Protein AF-A0A1A7WYQ1-F1 (afdb_monomer_lite)

Radius of gyration: 40.71 Å; chains: 1; bounding box: 118×55×84 Å

InterPro domains:
  IPR005542 PBX, PBC domain [PF03792] (41-161)
  IPR005542 PBX, PBC domain [PS51978] (37-162)
  IPR039040 NAB family [PTHR12623] (6-78)

Foldseek 3Di:
DDDDDDDDDDDDDDDDDDDDDDDDDDDDDDDPPVVPVVVVVVVVLVVLVVCLVVDDPVVSVVNVVVLVPDPCNVVCVVVVVVCVVVVVVVVVVVPPPVPPPVVVVVVVVVCVVVVNDDPDPDDPDDPVPPPPPDDDDDDPVVPVVVVVVVVVVVVVVVVVVD

Structure (mmCIF, N/CA/C/O backbone):
data_AF-A0A1A7WYQ1-F1
#
_entry.id   AF-A0A1A7WYQ1-F1
#
loop_
_atom_site.group_PDB
_atom_site.id
_atom_site.type_symbol
_atom_site.label_atom_id
_atom_site.label_alt_id
_atom_site.label_comp_id
_atom_site.label_asym_id
_atom_site.label_entity_id
_atom_site.label_seq_id
_atom_site.pdbx_PDB_ins_code
_atom_site.Cartn_x
_atom_site.Cartn_y
_atom_site.Cartn_z
_atom_site.occupancy
_atom_site.B_iso_or_equiv
_atom_site.auth_seq_id
_atom_site.auth_comp_id
_atom_site.auth_asym_id
_atom_site.auth_atom_id
_atom_site.pdbx_PDB_model_num
ATOM 1 N N . MET A 1 1 ? 65.133 5.774 7.375 1.00 39.50 1 MET A N 1
ATOM 2 C CA . MET A 1 1 ? 64.478 4.544 6.902 1.00 39.50 1 MET A CA 1
ATOM 3 C C . MET A 1 1 ? 63.035 4.815 6.515 1.00 39.50 1 MET A C 1
ATOM 5 O O . MET A 1 1 ? 62.142 4.423 7.246 1.00 39.50 1 MET A O 1
ATOM 9 N N . ASP A 1 2 ? 62.663 5.427 5.399 1.00 42.56 2 ASP A N 1
ATOM 10 C CA . ASP A 1 2 ? 63.254 6.291 4.364 1.00 42.56 2 ASP A CA 1
ATOM 11 C C . ASP A 1 2 ? 62.049 6.555 3.421 1.00 42.56 2 ASP A C 1
ATOM 13 O O . ASP A 1 2 ? 61.285 5.641 3.127 1.00 42.56 2 ASP A O 1
ATOM 17 N N . GLU A 1 3 ? 61.677 7.821 3.209 1.00 45.41 3 GLU A N 1
ATOM 18 C CA . GLU A 1 3 ? 61.712 8.494 1.895 1.00 45.41 3 GLU A CA 1
ATOM 19 C C . GLU A 1 3 ? 60.435 8.399 1.025 1.00 45.41 3 GLU A C 1
ATOM 21 O O . GLU A 1 3 ? 60.161 7.423 0.333 1.00 45.41 3 GLU A O 1
ATOM 26 N N . GLN A 1 4 ? 59.684 9.512 0.987 1.00 53.78 4 GLN A N 1
ATOM 27 C CA . GLN A 1 4 ? 58.938 9.932 -0.210 1.00 53.78 4 GLN A CA 1
ATOM 28 C C . GLN A 1 4 ? 59.916 10.166 -1.371 1.00 53.78 4 GLN A C 1
ATOM 30 O O . GLN A 1 4 ? 61.011 10.684 -1.146 1.00 53.78 4 GLN A O 1
ATOM 35 N N . PRO A 1 5 ? 59.450 10.014 -2.623 1.00 55.78 5 PRO A N 1
ATOM 36 C CA . PRO A 1 5 ? 59.623 11.151 -3.520 1.00 55.78 5 PRO A CA 1
ATOM 37 C C . PRO A 1 5 ? 58.401 11.477 -4.388 1.00 55.78 5 PRO A C 1
ATOM 39 O O . PRO A 1 5 ? 57.683 10.626 -4.907 1.00 55.78 5 PRO A O 1
ATOM 42 N N . ARG A 1 6 ? 58.228 12.791 -4.546 1.00 58.50 6 ARG A N 1
ATOM 43 C CA . ARG A 1 6 ? 57.368 13.505 -5.492 1.00 58.50 6 ARG A CA 1
ATOM 44 C C . ARG A 1 6 ? 57.617 13.083 -6.936 1.00 58.50 6 ARG A C 1
ATOM 46 O O . ARG A 1 6 ? 58.777 12.998 -7.315 1.00 58.50 6 ARG A O 1
ATOM 53 N N . LEU A 1 7 ? 56.580 13.137 -7.775 1.00 61.22 7 LEU A N 1
ATOM 54 C CA . LEU A 1 7 ? 56.724 13.593 -9.163 1.00 61.22 7 LEU A CA 1
ATOM 55 C C . LEU A 1 7 ? 55.520 14.456 -9.571 1.00 61.22 7 LEU A C 1
ATOM 57 O O . LEU A 1 7 ? 54.438 13.966 -9.880 1.00 61.22 7 LEU A O 1
ATOM 61 N N . MET A 1 8 ? 55.749 15.769 -9.558 1.00 55.47 8 MET A N 1
ATOM 62 C CA . MET A 1 8 ? 54.977 16.767 -10.296 1.00 55.47 8 MET A CA 1
ATOM 63 C C . MET A 1 8 ? 55.074 16.446 -11.795 1.00 55.47 8 MET A C 1
ATOM 65 O O . MET A 1 8 ? 56.180 16.245 -12.288 1.00 55.47 8 MET A O 1
ATOM 69 N N . HIS A 1 9 ? 53.955 16.454 -12.522 1.00 48.19 9 HIS A N 1
ATOM 70 C CA . HIS A 1 9 ? 53.950 16.533 -13.987 1.00 48.19 9 HIS A CA 1
ATOM 71 C C . HIS A 1 9 ? 53.086 17.716 -14.440 1.00 48.19 9 HIS A C 1
ATOM 73 O O . HIS A 1 9 ? 51.869 17.642 -14.558 1.00 48.19 9 HIS A O 1
ATOM 79 N N . SER A 1 10 ? 53.786 18.841 -14.564 1.00 37.69 10 SER A N 1
ATOM 80 C CA . SER A 1 10 ? 53.767 19.844 -15.630 1.00 37.69 10 SER A CA 1
ATOM 81 C C . SER A 1 10 ? 52.602 19.887 -16.635 1.00 37.69 10 SER A C 1
ATOM 83 O O . SER A 1 10 ? 52.427 18.989 -17.444 1.00 37.69 10 SER A O 1
ATOM 85 N N . HIS A 1 11 ? 51.952 21.057 -16.641 1.00 45.81 11 HIS A N 1
ATOM 86 C CA . HIS A 1 11 ? 51.799 22.002 -17.760 1.00 45.81 11 HIS A CA 1
ATOM 87 C C . HIS A 1 11 ? 51.214 21.588 -19.132 1.00 45.81 11 HIS A C 1
ATOM 89 O O . HIS A 1 11 ? 51.636 20.650 -19.796 1.00 45.81 11 HIS A O 1
ATOM 95 N N . THR A 1 12 ? 50.424 22.557 -19.624 1.00 39.91 12 THR A N 1
ATOM 96 C CA . THR A 1 12 ? 50.202 23.009 -21.017 1.00 39.91 12 THR A CA 1
ATOM 97 C C . THR A 1 12 ? 49.189 22.284 -21.905 1.00 39.91 12 THR A C 1
ATOM 99 O O . THR A 1 12 ? 49.391 21.160 -22.338 1.00 39.91 12 THR A O 1
ATOM 102 N N . GLY A 1 13 ? 48.144 23.032 -22.286 1.00 41.97 13 GLY A N 1
ATOM 103 C CA . GLY A 1 13 ? 47.219 22.698 -23.368 1.00 41.97 13 GLY A CA 1
ATOM 104 C C . GLY A 1 13 ? 46.171 23.791 -23.585 1.00 41.97 13 GLY A C 1
ATOM 105 O O . GLY A 1 13 ? 45.033 23.662 -23.153 1.00 41.97 13 GLY A O 1
ATOM 106 N N . VAL A 1 14 ? 46.576 24.893 -24.220 1.00 48.56 14 VAL A N 1
ATOM 107 C CA . VAL A 1 14 ? 45.683 25.924 -24.772 1.00 48.56 14 VAL A CA 1
ATOM 108 C C . VAL A 1 14 ? 44.843 25.301 -25.892 1.00 48.56 14 VAL A C 1
ATOM 110 O O . VAL A 1 14 ? 45.398 24.669 -26.785 1.00 48.56 14 VAL A O 1
ATOM 113 N N . GLY A 1 15 ? 43.527 25.514 -25.869 1.00 42.19 15 GLY A N 1
ATOM 114 C CA . GLY A 1 15 ? 42.603 25.085 -26.921 1.00 42.19 15 GLY A CA 1
ATOM 115 C C . GLY A 1 15 ? 41.449 26.069 -27.072 1.00 42.19 15 GLY A C 1
ATOM 116 O O . GLY A 1 15 ? 40.375 25.870 -26.517 1.00 42.19 15 GLY A O 1
ATOM 117 N N . MET A 1 16 ? 41.705 27.154 -27.800 1.00 55.56 16 MET A N 1
ATOM 118 C CA . MET A 1 16 ? 40.696 28.079 -28.313 1.00 55.56 16 MET A CA 1
ATOM 119 C C . MET A 1 16 ? 39.802 27.361 -29.331 1.00 55.56 16 MET A C 1
ATOM 121 O O . MET A 1 16 ? 40.299 26.899 -30.354 1.00 55.56 16 MET A O 1
ATOM 125 N N . ALA A 1 17 ? 38.491 27.352 -29.113 1.00 44.19 17 ALA A N 1
ATOM 126 C CA . ALA A 1 17 ? 37.520 27.211 -30.194 1.00 44.19 17 ALA A CA 1
ATOM 127 C C . ALA A 1 17 ? 36.255 27.986 -29.819 1.00 44.19 17 ALA A C 1
ATOM 129 O O . ALA A 1 17 ? 35.321 27.466 -29.213 1.00 44.19 17 ALA A O 1
ATOM 130 N N . GLY A 1 18 ? 36.281 29.280 -30.142 1.00 40.81 18 GLY A N 1
ATOM 131 C CA . GLY A 1 18 ? 35.097 30.118 -30.165 1.00 40.81 18 GLY A CA 1
ATOM 132 C C . GLY A 1 18 ? 34.111 29.588 -31.201 1.00 40.81 18 GLY A C 1
ATOM 133 O O . GLY A 1 18 ? 34.461 29.343 -32.352 1.00 40.81 18 GLY A O 1
ATOM 134 N N . HIS A 1 19 ? 32.876 29.418 -30.758 1.00 49.81 19 HIS A N 1
ATOM 135 C CA . HIS A 1 19 ? 31.703 29.208 -31.591 1.00 49.81 19 HIS A CA 1
ATOM 136 C C . HIS A 1 19 ? 31.363 30.513 -32.343 1.00 49.81 19 HIS A C 1
ATOM 138 O O . HIS A 1 19 ? 31.247 31.559 -31.694 1.00 49.81 19 HIS A O 1
ATOM 144 N N . PRO A 1 20 ? 31.160 30.480 -33.674 1.00 47.09 20 PRO A N 1
ATOM 145 C CA . PRO A 1 20 ? 30.381 31.475 -34.390 1.00 47.09 20 PRO A CA 1
ATOM 146 C C . PRO A 1 20 ? 28.993 30.915 -34.730 1.00 47.09 20 PRO A C 1
ATOM 148 O O . PRO A 1 20 ? 28.824 29.735 -35.033 1.00 47.09 20 PRO A O 1
ATOM 151 N N . GLY A 1 21 ? 27.993 31.784 -34.621 1.00 44.97 21 GLY A N 1
ATOM 152 C CA . GLY A 1 21 ? 26.596 31.404 -34.495 1.00 44.97 21 GLY A CA 1
ATOM 153 C C . GLY A 1 21 ? 25.827 31.122 -35.780 1.00 44.97 21 GLY A C 1
ATOM 154 O O . GLY A 1 21 ? 26.259 31.412 -36.892 1.00 44.97 21 GLY A O 1
ATOM 155 N N . LEU A 1 22 ? 24.601 30.651 -35.556 1.00 50.34 22 LEU A N 1
ATOM 156 C CA . LEU A 1 22 ? 23.451 30.798 -36.441 1.00 50.34 22 LEU A CA 1
ATOM 157 C C . LEU A 1 22 ? 22.209 31.058 -35.570 1.00 50.34 22 LEU A C 1
ATOM 159 O O . LEU A 1 22 ? 21.911 30.239 -34.700 1.00 50.34 22 LEU A O 1
ATOM 163 N N . PRO A 1 23 ? 21.455 32.149 -35.787 1.00 52.12 23 PRO A N 1
ATOM 164 C CA . PRO A 1 23 ? 20.082 32.253 -35.332 1.00 52.12 23 PRO A CA 1
ATOM 165 C C . PRO A 1 23 ? 19.173 31.778 -36.472 1.00 52.12 23 PRO A C 1
ATOM 167 O O . PRO A 1 23 ? 19.018 32.467 -37.478 1.00 52.12 23 PRO A O 1
ATOM 170 N N . GLN A 1 24 ? 18.558 30.604 -36.327 1.00 43.84 24 GLN A N 1
ATOM 171 C CA . GLN A 1 24 ? 17.394 30.237 -37.132 1.00 43.84 24 GLN A CA 1
ATOM 172 C C . GLN A 1 24 ? 16.194 30.041 -36.218 1.00 43.84 24 GLN A C 1
ATOM 174 O O . GLN A 1 24 ? 15.978 29.005 -35.600 1.00 43.84 24 GLN A O 1
ATOM 179 N N . HIS A 1 25 ? 15.428 31.124 -36.146 1.00 54.94 25 HIS A N 1
ATOM 180 C CA . HIS A 1 25 ? 14.004 31.109 -35.893 1.00 54.94 25 HIS A CA 1
ATOM 181 C C . HIS A 1 25 ? 13.342 30.129 -36.872 1.00 54.94 25 HIS A C 1
ATOM 183 O O . HIS A 1 25 ? 13.322 30.384 -38.074 1.00 54.94 25 HIS A O 1
ATOM 189 N N . MET A 1 26 ? 12.756 29.054 -36.352 1.00 49.16 26 MET A N 1
ATOM 190 C CA . MET A 1 26 ? 11.589 28.429 -36.962 1.00 49.16 26 MET A CA 1
ATOM 191 C C . MET A 1 26 ? 10.660 27.991 -35.837 1.00 49.16 26 MET A C 1
ATOM 193 O O . MET A 1 26 ? 10.894 27.029 -35.112 1.00 49.16 26 MET A O 1
ATOM 197 N N . GLN A 1 27 ? 9.650 28.825 -35.644 1.00 59.47 27 GLN A N 1
ATOM 198 C CA . GLN A 1 27 ? 8.434 28.515 -34.933 1.00 59.47 27 GLN A CA 1
ATOM 199 C C . GLN A 1 27 ? 7.718 27.383 -35.677 1.00 59.47 27 GLN A C 1
ATOM 201 O O . GLN A 1 27 ? 7.340 27.569 -36.825 1.00 59.47 27 GLN A O 1
ATOM 206 N N . GLU A 1 28 ? 7.516 26.239 -35.027 1.00 38.19 28 GLU A N 1
ATOM 207 C CA . GLU A 1 28 ? 6.503 25.264 -35.434 1.00 38.19 28 GLU A CA 1
ATOM 208 C C . GLU A 1 28 ? 5.926 24.639 -34.160 1.00 38.19 28 GLU A C 1
ATOM 210 O O . GLU A 1 28 ? 6.605 23.944 -33.403 1.00 38.19 28 GLU A O 1
ATOM 215 N N . GLY A 1 29 ? 4.671 24.975 -33.877 1.00 50.47 29 GLY A N 1
ATOM 216 C CA . GLY A 1 29 ? 3.931 24.428 -32.756 1.00 50.47 29 GLY A CA 1
ATOM 217 C C . GLY A 1 29 ? 3.635 22.946 -32.964 1.00 50.47 29 GLY A C 1
ATOM 218 O O . GLY A 1 29 ? 2.966 22.555 -33.912 1.00 50.47 29 GLY A O 1
ATOM 219 N N . THR A 1 30 ? 4.066 22.132 -32.012 1.00 43.88 30 THR A N 1
ATOM 220 C CA . THR A 1 30 ? 3.470 20.832 -31.685 1.00 43.88 30 THR A CA 1
ATOM 221 C C . THR A 1 30 ? 3.254 20.896 -30.179 1.00 43.88 30 THR A C 1
ATOM 223 O O . THR A 1 30 ? 4.190 20.897 -29.396 1.00 43.88 30 THR A O 1
ATOM 226 N N . GLY A 1 31 ? 2.066 21.282 -29.733 1.00 40.56 31 GLY A N 1
ATOM 227 C CA . GLY A 1 31 ? 0.944 20.360 -29.656 1.00 40.56 31 GLY A CA 1
ATOM 228 C C . GLY A 1 31 ? 0.860 19.926 -28.198 1.00 40.56 31 GLY A C 1
ATOM 229 O O . GLY A 1 31 ? 1.668 19.133 -27.734 1.00 40.56 31 GLY A O 1
ATOM 230 N N . GLY A 1 32 ? -0.060 20.530 -27.447 1.00 49.12 32 GLY A N 1
ATOM 231 C CA . GLY A 1 32 ? -0.238 20.233 -26.033 1.00 49.12 32 GLY A CA 1
ATOM 232 C C . GLY A 1 32 ? -0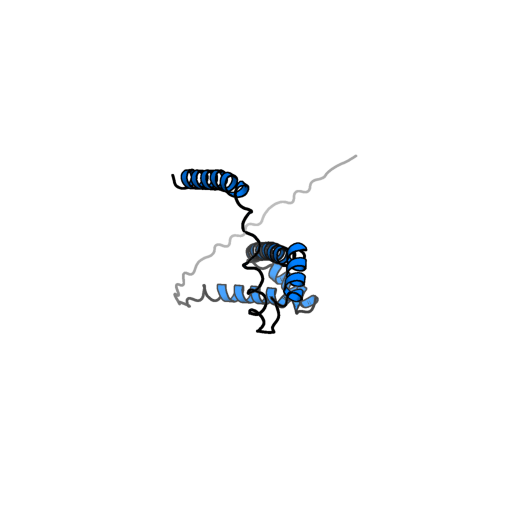.609 18.769 -25.811 1.00 49.12 32 GLY A C 1
ATOM 233 O O . GLY A 1 32 ? -1.743 18.381 -26.052 1.00 49.12 32 GLY A O 1
ATOM 234 N N . THR A 1 33 ? 0.336 17.977 -25.313 1.00 52.56 33 THR A N 1
ATOM 235 C CA . THR A 1 33 ? 0.097 16.651 -24.704 1.00 52.56 33 THR A CA 1
ATOM 236 C C . THR A 1 33 ? 0.965 16.426 -23.463 1.00 52.56 33 THR A C 1
ATOM 238 O O . THR A 1 33 ? 0.973 15.347 -22.875 1.00 52.56 33 THR A O 1
ATOM 241 N N . ASP A 1 34 ? 1.660 17.470 -23.008 1.00 55.16 34 ASP A N 1
ATOM 242 C CA . ASP A 1 34 ? 2.633 17.417 -21.918 1.00 55.16 34 ASP A CA 1
ATOM 243 C C . ASP A 1 34 ? 2.048 16.888 -20.598 1.00 55.16 34 ASP A C 1
ATOM 245 O O . ASP A 1 34 ? 2.752 16.285 -19.794 1.00 55.16 34 ASP A O 1
ATOM 249 N N . GLY A 1 35 ? 0.751 17.103 -20.366 1.00 57.84 35 GLY A N 1
ATOM 250 C CA . GLY A 1 35 ? 0.049 16.640 -19.170 1.00 57.84 35 GLY A CA 1
ATOM 251 C C . GLY A 1 35 ? -0.577 15.249 -19.282 1.00 57.84 35 GLY A C 1
ATOM 252 O O . GLY A 1 35 ? -0.931 14.694 -18.247 1.00 57.84 35 GLY A O 1
ATOM 253 N N . ASP A 1 36 ? -0.721 14.707 -20.493 1.00 59.09 36 ASP A N 1
ATOM 254 C CA . ASP A 1 36 ? -1.433 13.447 -20.753 1.00 59.09 36 ASP A CA 1
ATOM 255 C C . ASP A 1 36 ? -0.458 12.263 -20.790 1.00 59.09 36 ASP A C 1
ATOM 257 O O . ASP A 1 36 ? -0.627 11.282 -20.066 1.00 59.09 36 ASP A O 1
ATOM 261 N N . GLY A 1 37 ? 0.677 12.431 -21.481 1.00 65.69 37 GLY A N 1
ATOM 262 C CA . GLY A 1 37 ? 1.769 11.450 -21.461 1.00 65.69 37 GLY A CA 1
ATOM 263 C C . GLY A 1 37 ? 2.393 11.261 -20.073 1.00 65.69 37 GLY A C 1
ATOM 264 O O . GLY A 1 37 ? 2.858 10.170 -19.772 1.00 65.69 37 GLY A O 1
ATOM 265 N N . ARG A 1 38 ? 2.333 12.308 -19.230 1.00 72.44 38 ARG A N 1
ATOM 266 C CA . ARG A 1 38 ? 2.742 12.322 -17.809 1.00 72.44 38 ARG A CA 1
ATOM 267 C C . ARG A 1 38 ? 1.704 11.763 -16.827 1.00 72.44 38 ARG A C 1
ATOM 269 O O . ARG A 1 38 ? 1.936 11.775 -15.621 1.00 72.44 38 ARG A O 1
ATOM 276 N N . LYS A 1 39 ? 0.525 11.367 -17.299 1.00 73.06 39 LYS A N 1
ATOM 277 C CA . LYS A 1 39 ? -0.467 10.630 -16.500 1.00 73.06 39 LYS A CA 1
ATOM 278 C C . LYS A 1 39 ? -0.519 9.172 -16.938 1.00 73.06 39 LYS A C 1
ATOM 280 O O . LYS A 1 39 ? -0.691 8.299 -16.090 1.00 73.06 39 LYS A O 1
ATOM 285 N N . GLN A 1 40 ? -0.349 8.930 -18.236 1.00 79.62 40 GLN A N 1
ATOM 286 C CA . GLN A 1 40 ? -0.273 7.600 -18.828 1.00 79.62 40 GLN A CA 1
ATOM 287 C C . GLN A 1 40 ? 0.909 6.795 -18.266 1.00 79.62 40 GLN A C 1
ATOM 289 O O . GLN A 1 40 ? 0.703 5.695 -17.768 1.00 79.62 40 GLN A O 1
ATOM 294 N N . ASP A 1 41 ? 2.109 7.380 -18.227 1.00 86.44 41 ASP A N 1
ATOM 295 C CA . ASP A 1 41 ? 3.314 6.790 -17.622 1.00 86.44 41 ASP A CA 1
ATOM 296 C C . ASP A 1 41 ? 3.111 6.402 -16.145 1.00 86.44 41 ASP A C 1
ATOM 298 O O . ASP A 1 41 ? 3.528 5.325 -15.721 1.00 86.44 41 ASP A O 1
ATOM 302 N N . ILE A 1 42 ? 2.424 7.238 -15.360 1.00 90.50 42 ILE A N 1
ATOM 303 C CA . ILE A 1 42 ? 2.085 6.935 -13.960 1.00 90.50 42 ILE A CA 1
ATOM 304 C C . ILE A 1 42 ? 1.147 5.730 -13.888 1.00 90.50 42 ILE A C 1
ATOM 306 O O . ILE A 1 42 ? 1.366 4.828 -13.076 1.00 90.50 42 ILE A O 1
ATOM 310 N N . GLY A 1 43 ? 0.106 5.723 -14.724 1.00 93.44 43 GLY A N 1
ATOM 311 C CA . GLY A 1 43 ? -0.848 4.621 -14.822 1.00 93.44 43 GLY A CA 1
ATOM 312 C C . GLY A 1 43 ? -0.161 3.304 -15.174 1.00 93.44 43 GLY A C 1
ATOM 313 O O . GLY A 1 43 ? -0.383 2.297 -14.499 1.00 93.44 43 GLY A O 1
ATOM 314 N N . ASP A 1 44 ? 0.747 3.332 -16.147 1.00 94.06 44 ASP A N 1
ATOM 315 C CA . ASP A 1 44 ? 1.514 2.166 -16.582 1.00 94.06 44 ASP A CA 1
ATOM 316 C C . ASP A 1 44 ? 2.413 1.632 -15.456 1.00 94.06 44 ASP A C 1
ATOM 318 O O . ASP A 1 44 ? 2.469 0.424 -15.221 1.00 94.06 44 ASP A O 1
ATOM 322 N N . ILE A 1 45 ? 3.064 2.517 -14.692 1.00 93.88 45 ILE A N 1
ATOM 323 C CA . ILE A 1 45 ? 3.895 2.137 -13.537 1.00 93.88 45 ILE A CA 1
ATOM 324 C C . ILE A 1 45 ? 3.052 1.506 -12.425 1.00 93.88 45 ILE A C 1
ATOM 326 O O . ILE A 1 45 ? 3.457 0.504 -11.833 1.00 93.88 45 ILE A O 1
ATOM 330 N N . LEU A 1 46 ? 1.881 2.069 -12.127 1.00 94.06 46 LEU A N 1
ATOM 331 C CA . LEU A 1 46 ? 0.980 1.516 -11.114 1.00 94.06 46 LEU A CA 1
ATOM 332 C C . LEU A 1 46 ? 0.449 0.143 -11.536 1.00 94.06 46 LEU A C 1
ATOM 334 O O . LEU A 1 46 ? 0.465 -0.790 -10.733 1.00 94.06 46 LEU A O 1
ATOM 338 N N . GLN A 1 47 ? 0.068 -0.013 -12.803 1.00 95.12 47 GLN A N 1
ATOM 339 C CA . GLN A 1 47 ? -0.348 -1.298 -13.365 1.00 95.12 47 GLN A CA 1
ATOM 340 C C . GLN A 1 47 ? 0.794 -2.326 -13.323 1.00 95.12 47 GLN A C 1
ATOM 342 O O . GLN A 1 47 ? 0.583 -3.502 -13.004 1.00 95.12 47 GLN A O 1
ATOM 347 N N . GLN A 1 48 ? 2.022 -1.883 -13.598 1.00 94.88 48 GLN A N 1
ATOM 348 C CA . GLN A 1 48 ? 3.223 -2.707 -13.529 1.00 94.88 48 GLN A CA 1
ATOM 349 C C . GLN A 1 48 ? 3.488 -3.224 -12.107 1.00 94.88 48 GLN A C 1
ATOM 351 O O . GLN A 1 48 ? 3.852 -4.390 -11.945 1.00 94.88 48 GLN A O 1
ATOM 356 N N . ILE A 1 49 ? 3.299 -2.371 -11.095 1.00 94.25 49 ILE A N 1
ATOM 357 C CA . ILE A 1 49 ? 3.416 -2.726 -9.674 1.00 94.25 49 ILE A CA 1
ATOM 358 C C . ILE A 1 49 ? 2.297 -3.686 -9.269 1.00 94.25 49 ILE A C 1
ATOM 360 O O . ILE A 1 49 ? 2.568 -4.680 -8.602 1.00 94.25 49 ILE A O 1
ATOM 364 N N . MET A 1 50 ? 1.058 -3.421 -9.689 1.00 95.19 50 MET A N 1
ATOM 365 C CA . MET A 1 50 ? -0.111 -4.219 -9.305 1.00 95.19 50 MET A CA 1
ATOM 366 C C . MET A 1 50 ? -0.047 -5.658 -9.835 1.00 95.19 50 MET A C 1
ATOM 368 O O . MET A 1 50 ? -0.513 -6.569 -9.166 1.00 95.19 50 MET A O 1
ATOM 372 N N . THR A 1 51 ? 0.572 -5.862 -11.001 1.00 95.94 51 THR A N 1
ATOM 373 C CA . THR A 1 51 ? 0.707 -7.177 -11.663 1.00 95.94 51 THR A CA 1
ATOM 374 C C . THR A 1 51 ? 2.030 -7.885 -11.361 1.00 95.94 51 THR A C 1
ATOM 376 O O . THR A 1 51 ? 2.319 -8.941 -11.921 1.00 95.94 51 THR A O 1
ATOM 379 N N . ILE A 1 52 ? 2.892 -7.315 -10.508 1.00 95.25 52 ILE A N 1
ATOM 380 C CA . ILE A 1 52 ? 4.240 -7.861 -10.286 1.00 95.25 52 ILE A CA 1
ATOM 381 C C . ILE A 1 52 ? 4.223 -9.238 -9.613 1.00 95.25 52 ILE A C 1
ATOM 383 O O . ILE A 1 52 ? 5.131 -10.032 -9.838 1.00 95.25 52 ILE A O 1
ATOM 387 N N . THR A 1 53 ? 3.194 -9.520 -8.813 1.00 94.00 53 THR A N 1
ATOM 388 C CA . THR A 1 53 ? 3.004 -10.800 -8.119 1.00 94.00 53 THR A CA 1
ATOM 389 C C . THR A 1 53 ? 2.632 -11.940 -9.058 1.00 94.00 53 THR A C 1
ATOM 391 O O . THR A 1 53 ? 2.826 -13.095 -8.694 1.00 94.00 53 THR A O 1
ATOM 394 N N . ASP A 1 54 ? 2.147 -11.623 -10.258 1.00 96.75 54 ASP A N 1
ATOM 395 C CA . ASP A 1 54 ? 1.685 -12.605 -11.244 1.00 96.75 54 ASP A CA 1
ATOM 396 C C . ASP A 1 54 ? 2.778 -12.988 -12.252 1.00 96.75 54 ASP A C 1
ATOM 398 O O . ASP A 1 54 ? 2.542 -13.761 -13.179 1.00 96.75 54 ASP A O 1
ATOM 402 N N . GLN A 1 55 ? 3.978 -12.428 -12.098 1.00 96.75 55 GLN A N 1
ATOM 403 C CA . GLN A 1 55 ? 5.092 -12.651 -13.008 1.00 96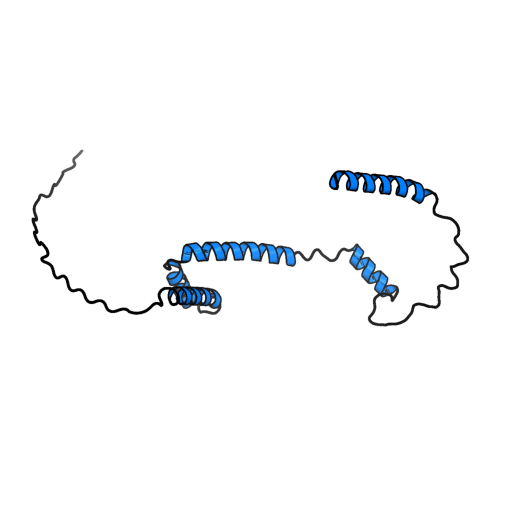.75 55 GLN A CA 1
ATOM 404 C C . GLN A 1 55 ? 6.093 -13.668 -12.483 1.00 96.75 55 GLN A C 1
ATOM 406 O O . GLN A 1 55 ? 6.177 -13.951 -11.285 1.00 96.75 55 GLN A O 1
ATOM 411 N N . SER A 1 56 ? 6.913 -14.180 -13.399 1.00 97.50 56 SER A N 1
ATOM 412 C CA . SER A 1 56 ? 8.078 -14.970 -13.019 1.00 97.50 56 SER A CA 1
ATOM 413 C C . SER A 1 56 ? 9.043 -14.148 -12.151 1.00 97.50 56 SER A C 1
ATOM 415 O O . SER A 1 56 ? 9.075 -12.916 -12.199 1.00 97.50 56 SER A O 1
ATOM 417 N N . LEU A 1 57 ? 9.863 -14.832 -11.347 1.00 97.31 57 LEU A N 1
ATOM 418 C CA . LEU A 1 57 ? 10.833 -14.183 -10.459 1.00 97.31 57 LEU A CA 1
ATOM 419 C C . LEU A 1 57 ? 11.790 -13.252 -11.221 1.00 97.31 57 LEU A C 1
ATOM 421 O O . LEU A 1 57 ? 12.081 -12.156 -10.746 1.00 97.31 57 LEU A O 1
ATOM 425 N N . ASP A 1 58 ? 12.265 -13.689 -12.388 1.00 96.06 58 ASP A N 1
ATOM 426 C CA . ASP A 1 58 ? 13.205 -12.941 -13.227 1.00 96.06 58 ASP A CA 1
ATOM 427 C C . ASP A 1 58 ? 12.568 -11.654 -13.775 1.00 96.06 58 ASP A C 1
ATOM 429 O O . ASP A 1 58 ? 13.100 -10.554 -13.602 1.00 96.06 58 ASP A O 1
ATOM 433 N N . GLU A 1 59 ? 11.349 -11.757 -14.309 1.00 96.56 59 GLU A N 1
ATOM 434 C CA . GLU A 1 59 ? 10.587 -10.597 -14.771 1.00 96.56 59 GLU A CA 1
ATOM 435 C C . GLU A 1 59 ? 10.284 -9.631 -13.621 1.00 96.56 59 GLU A C 1
ATOM 437 O O . GLU A 1 59 ? 10.497 -8.422 -13.747 1.00 96.56 59 GLU A O 1
ATOM 442 N N . ALA A 1 60 ? 9.844 -10.140 -12.468 1.00 96.88 60 ALA A N 1
ATOM 443 C CA . ALA A 1 60 ? 9.585 -9.323 -11.287 1.00 96.88 60 ALA A CA 1
ATOM 444 C C . ALA A 1 60 ? 10.848 -8.578 -10.820 1.00 96.88 60 ALA A C 1
ATOM 446 O O . ALA A 1 60 ? 10.772 -7.408 -10.429 1.00 96.88 60 ALA A O 1
ATOM 447 N N . GLN A 1 61 ? 12.025 -9.205 -10.902 1.00 96.31 61 GLN A N 1
ATOM 448 C CA . GLN A 1 61 ? 13.299 -8.557 -10.589 1.00 96.31 61 GLN A CA 1
ATOM 449 C C . GLN A 1 61 ? 13.649 -7.452 -11.587 1.00 96.31 61 GLN A C 1
ATOM 451 O O . GLN A 1 61 ? 14.013 -6.351 -11.157 1.00 96.31 61 GLN A O 1
ATOM 456 N N . ALA A 1 62 ? 13.483 -7.699 -12.888 1.00 95.50 62 ALA A N 1
ATOM 457 C CA . ALA A 1 62 ? 13.697 -6.690 -13.922 1.00 95.50 62 ALA A CA 1
ATOM 458 C C . ALA A 1 62 ? 12.768 -5.481 -13.722 1.00 95.50 62 ALA A C 1
ATOM 460 O O . ALA A 1 62 ? 13.223 -4.332 -13.702 1.00 95.50 62 ALA A O 1
ATOM 461 N N . ARG A 1 63 ? 11.477 -5.729 -13.464 1.00 93.75 63 ARG A N 1
ATOM 462 C CA . ARG A 1 63 ? 10.485 -4.676 -13.194 1.00 93.75 63 ARG A CA 1
ATOM 463 C C . ARG A 1 63 ? 10.781 -3.913 -11.904 1.00 93.75 63 ARG A C 1
ATOM 465 O O . ARG A 1 63 ? 10.728 -2.684 -11.888 1.00 93.75 63 ARG A O 1
ATOM 472 N N . LYS A 1 64 ? 11.178 -4.611 -10.834 1.00 93.94 64 LYS A N 1
ATOM 473 C CA . LYS A 1 64 ? 11.656 -3.982 -9.594 1.00 93.94 64 LYS A CA 1
ATOM 474 C C . LYS A 1 64 ? 12.856 -3.078 -9.874 1.00 93.94 64 LYS A C 1
ATOM 476 O O . LYS A 1 64 ? 12.897 -1.974 -9.334 1.00 93.94 64 LYS A O 1
ATOM 481 N N . HIS A 1 65 ? 13.841 -3.524 -10.654 1.00 96.12 65 HIS A N 1
ATOM 482 C CA . HIS A 1 65 ? 15.020 -2.715 -10.967 1.00 96.12 65 HIS A CA 1
ATOM 483 C C . HIS A 1 65 ? 14.642 -1.458 -11.760 1.00 96.12 65 HIS A C 1
ATOM 485 O O . HIS A 1 65 ? 15.007 -0.357 -11.349 1.00 96.12 65 HIS A O 1
ATOM 491 N N . ALA A 1 66 ? 13.816 -1.605 -12.801 1.00 94.25 66 ALA A N 1
ATOM 492 C CA . ALA A 1 66 ? 13.286 -0.483 -13.576 1.00 94.25 66 ALA A CA 1
ATOM 493 C C . ALA A 1 66 ? 12.563 0.542 -12.682 1.00 94.25 66 ALA A C 1
ATOM 495 O O . ALA A 1 66 ? 12.866 1.736 -12.729 1.00 94.25 66 ALA A O 1
ATOM 496 N N . LEU A 1 67 ? 11.694 0.077 -11.778 1.00 94.62 67 LEU A N 1
ATOM 497 C CA . LEU A 1 67 ? 11.016 0.934 -10.804 1.00 94.62 67 LEU A CA 1
ATOM 498 C C . LEU A 1 67 ? 11.995 1.590 -9.819 1.00 94.62 67 LEU A C 1
ATOM 500 O O . LEU A 1 67 ? 11.821 2.746 -9.438 1.00 94.62 67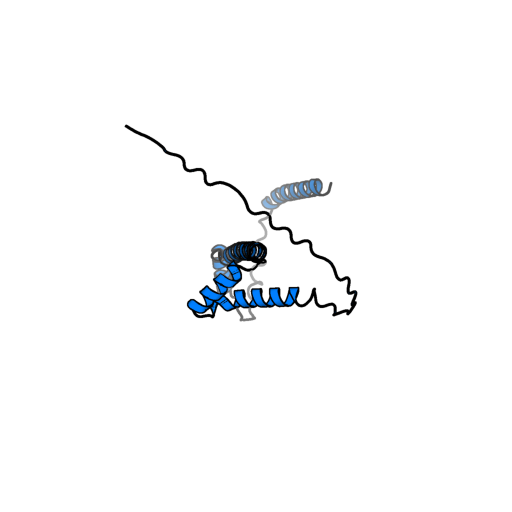 LEU A O 1
ATOM 504 N N . ASN A 1 68 ? 13.050 0.877 -9.410 1.00 95.31 68 ASN A N 1
ATOM 505 C CA . ASN A 1 68 ? 14.071 1.406 -8.504 1.00 95.31 68 ASN A CA 1
ATOM 506 C C . ASN A 1 68 ? 14.869 2.567 -9.112 1.00 95.31 68 ASN A C 1
ATOM 508 O O . ASN A 1 68 ? 15.398 3.374 -8.341 1.00 95.31 68 ASN A O 1
ATOM 512 N N . CYS A 1 69 ? 14.930 2.643 -10.441 1.00 95.81 69 CYS A N 1
ATOM 513 C CA . CYS A 1 69 ? 15.534 3.729 -11.206 1.00 95.81 69 CYS A CA 1
ATOM 514 C C . CYS A 1 69 ? 14.517 4.808 -11.626 1.00 95.81 69 CYS A C 1
ATOM 516 O O . CYS A 1 69 ? 14.914 5.841 -12.164 1.00 95.81 69 CYS A O 1
ATOM 518 N N . HIS A 1 70 ? 13.218 4.604 -11.383 1.00 94.25 70 HIS A N 1
ATOM 519 C CA . HIS A 1 70 ? 12.179 5.533 -11.812 1.00 94.25 70 HIS A CA 1
ATOM 520 C C . HIS A 1 70 ? 12.118 6.788 -10.930 1.00 94.25 70 HIS A C 1
ATOM 522 O O . HIS A 1 70 ? 12.198 6.719 -9.701 1.00 94.25 70 HIS A O 1
ATOM 528 N N . ARG A 1 71 ? 11.887 7.955 -11.545 1.00 94.25 71 ARG A N 1
ATOM 529 C CA . ARG A 1 71 ? 11.836 9.247 -10.833 1.00 94.25 71 ARG A CA 1
ATOM 530 C C . ARG A 1 71 ? 10.712 9.342 -9.801 1.00 94.25 71 ARG A C 1
ATOM 532 O O . ARG A 1 71 ? 10.851 10.052 -8.813 1.00 94.25 71 ARG A O 1
ATOM 539 N N . MET A 1 72 ? 9.625 8.600 -9.997 1.00 91.94 72 MET A N 1
ATOM 540 C CA . MET A 1 72 ? 8.485 8.582 -9.072 1.00 91.94 72 MET A CA 1
ATOM 541 C C . MET A 1 72 ? 8.657 7.674 -7.857 1.00 91.94 72 MET A C 1
ATOM 543 O O . MET A 1 72 ? 7.818 7.705 -6.958 1.00 91.94 72 MET A O 1
ATOM 547 N N . LYS A 1 73 ? 9.723 6.869 -7.805 1.00 94.25 73 LYS A N 1
ATOM 548 C CA . LYS A 1 73 ? 9.942 5.902 -6.728 1.00 94.25 73 LYS A CA 1
ATOM 549 C C . LYS A 1 73 ? 9.781 6.495 -5.321 1.00 94.25 73 LYS A C 1
ATOM 551 O O . LYS A 1 73 ? 9.094 5.850 -4.535 1.00 94.25 73 LYS A O 1
ATOM 556 N N . PRO A 1 74 ? 10.331 7.681 -4.973 1.00 96.38 74 PRO A N 1
ATOM 557 C CA . PRO A 1 74 ? 10.177 8.214 -3.618 1.00 96.38 74 PRO A CA 1
ATOM 558 C C . PRO A 1 74 ? 8.710 8.481 -3.249 1.00 96.38 74 PRO A C 1
ATOM 560 O O . PRO A 1 74 ? 8.281 8.145 -2.150 1.00 96.38 74 PRO A O 1
ATOM 563 N N . ALA A 1 75 ? 7.924 9.026 -4.182 1.00 95.00 75 ALA A N 1
ATOM 564 C CA . ALA A 1 75 ? 6.512 9.327 -3.956 1.00 95.00 75 ALA A CA 1
ATOM 565 C C . ALA A 1 75 ? 5.664 8.050 -3.866 1.00 95.00 75 ALA A C 1
ATOM 567 O O . ALA A 1 75 ? 4.889 7.886 -2.925 1.00 95.00 75 ALA A O 1
ATOM 568 N N . LEU A 1 76 ? 5.857 7.121 -4.808 1.00 93.81 76 LEU A N 1
ATOM 569 C CA . LEU A 1 76 ? 5.155 5.835 -4.819 1.00 93.81 76 LEU A CA 1
ATOM 570 C C . LEU A 1 76 ? 5.478 5.011 -3.572 1.00 93.81 76 LEU A C 1
ATOM 572 O O . LEU A 1 76 ? 4.578 4.428 -2.979 1.00 93.81 76 LEU A O 1
ATOM 576 N N . PHE A 1 77 ? 6.740 4.991 -3.138 1.00 96.06 77 PHE A N 1
ATOM 577 C CA . PHE A 1 77 ? 7.154 4.266 -1.940 1.00 96.06 77 PHE A CA 1
ATOM 578 C C . PHE A 1 77 ? 6.456 4.784 -0.681 1.00 96.06 77 PHE A C 1
ATOM 580 O O . PHE A 1 77 ? 5.957 3.976 0.098 1.00 96.06 77 PHE A O 1
ATOM 587 N N . ASN A 1 78 ? 6.382 6.106 -0.504 1.00 96.62 78 ASN A N 1
ATOM 588 C CA . ASN A 1 78 ? 5.715 6.708 0.651 1.00 96.62 78 ASN A CA 1
ATOM 589 C C . ASN A 1 78 ? 4.226 6.343 0.685 1.00 96.62 78 ASN A C 1
ATOM 591 O O . ASN A 1 78 ? 3.753 5.813 1.686 1.00 96.62 78 ASN A O 1
ATOM 595 N N . VAL A 1 79 ? 3.513 6.547 -0.428 1.00 95.62 79 VAL A N 1
ATOM 596 C CA . VAL A 1 79 ? 2.073 6.257 -0.523 1.00 95.62 79 VAL A CA 1
ATOM 597 C C . VAL A 1 79 ? 1.790 4.767 -0.341 1.00 95.62 79 VAL A C 1
ATOM 599 O O . VAL A 1 79 ? 0.897 4.395 0.414 1.00 95.62 79 VAL A O 1
ATOM 602 N N . LEU A 1 80 ? 2.559 3.891 -0.992 1.00 93.69 80 LEU A N 1
ATOM 603 C CA . LEU A 1 80 ? 2.367 2.445 -0.872 1.00 93.69 80 LEU A CA 1
ATOM 604 C C . LEU A 1 80 ? 2.711 1.935 0.532 1.00 93.69 80 LEU A C 1
ATOM 606 O O . LEU A 1 80 ? 2.038 1.029 1.018 1.00 93.69 80 LEU A O 1
ATOM 610 N N . CYS A 1 81 ? 3.717 2.504 1.207 1.00 94.69 81 CYS A N 1
ATOM 611 C CA . CYS A 1 81 ? 3.993 2.180 2.609 1.00 94.69 81 CYS A CA 1
ATOM 612 C C . CYS A 1 81 ? 2.860 2.641 3.526 1.00 94.69 81 CYS A C 1
ATOM 614 O O . CYS A 1 81 ? 2.412 1.847 4.347 1.00 94.69 81 CYS A O 1
ATOM 616 N N . GLU A 1 82 ? 2.348 3.857 3.335 1.00 95.69 82 GLU A N 1
ATOM 617 C CA . GLU A 1 82 ? 1.213 4.383 4.097 1.00 95.69 82 GLU A CA 1
ATOM 618 C C . GLU A 1 82 ? -0.047 3.525 3.901 1.00 95.69 82 GLU A C 1
ATOM 620 O O . GLU A 1 82 ? -0.701 3.144 4.872 1.00 95.69 82 GLU A O 1
ATOM 625 N N . ILE A 1 83 ? -0.368 3.156 2.655 1.00 94.19 83 ILE A N 1
ATOM 626 C CA . ILE A 1 83 ? -1.488 2.258 2.339 1.00 94.19 83 ILE A CA 1
ATOM 627 C C . ILE A 1 83 ? -1.270 0.895 2.986 1.00 94.19 83 ILE A C 1
ATOM 629 O O . ILE A 1 83 ? -2.191 0.368 3.605 1.00 94.19 83 ILE A O 1
ATOM 633 N N . LYS A 1 84 ? -0.068 0.324 2.874 1.00 90.75 84 LYS A N 1
ATOM 634 C CA . LYS A 1 84 ? 0.273 -0.961 3.493 1.00 90.75 84 LYS A CA 1
ATOM 635 C C . LYS A 1 84 ? 0.078 -0.910 5.010 1.00 90.75 84 LYS A C 1
ATOM 637 O O . LYS A 1 84 ? -0.553 -1.807 5.554 1.00 90.75 84 LYS A O 1
ATOM 642 N N . GLU A 1 85 ? 0.556 0.133 5.686 1.00 90.56 85 GLU A N 1
ATOM 643 C CA . GLU A 1 85 ? 0.400 0.305 7.138 1.00 90.56 85 GLU A CA 1
ATOM 644 C C . GLU A 1 85 ? -1.071 0.465 7.543 1.00 90.56 85 GLU A C 1
ATOM 646 O O . GLU A 1 85 ? -1.550 -0.252 8.423 1.00 90.56 85 GLU A O 1
ATOM 651 N N . LYS A 1 86 ? -1.824 1.328 6.852 1.00 91.19 86 LYS A N 1
ATOM 652 C CA . LYS A 1 86 ? -3.261 1.530 7.106 1.00 91.19 86 LYS A CA 1
ATOM 653 C C . LYS A 1 86 ? -4.084 0.273 6.838 1.00 91.19 86 LYS A C 1
ATOM 655 O O . LYS A 1 86 ? -4.984 -0.051 7.608 1.00 91.19 86 LYS A O 1
ATOM 660 N N . THR A 1 87 ? -3.761 -0.452 5.772 1.00 89.88 87 THR A N 1
ATOM 661 C CA . THR A 1 87 ? -4.455 -1.689 5.400 1.00 89.88 87 THR A CA 1
ATOM 662 C C . THR A 1 87 ? -4.156 -2.797 6.403 1.00 89.88 87 THR A C 1
ATOM 664 O O . THR A 1 87 ? -5.076 -3.491 6.818 1.00 89.88 87 THR A O 1
ATOM 667 N N . VAL A 1 88 ? -2.908 -2.929 6.871 1.00 82.12 88 VAL A N 1
ATOM 668 C CA . VAL A 1 88 ? -2.546 -3.890 7.928 1.00 82.12 88 VAL A CA 1
ATOM 669 C C . VAL A 1 88 ? -3.324 -3.615 9.214 1.00 82.12 88 VAL A C 1
ATOM 671 O O . VAL A 1 88 ? -3.853 -4.554 9.801 1.00 82.12 88 VAL A O 1
ATOM 674 N N . LEU A 1 89 ? -3.446 -2.353 9.633 1.00 71.19 89 LEU A N 1
ATOM 675 C CA . LEU A 1 89 ? -4.222 -1.988 10.823 1.00 71.19 89 LEU A CA 1
ATOM 676 C C . LEU A 1 89 ? -5.727 -2.204 10.626 1.00 71.19 89 LEU A C 1
ATOM 678 O O . LEU A 1 89 ? -6.387 -2.697 11.533 1.00 71.19 89 LEU A O 1
ATOM 682 N N . SER A 1 90 ? -6.266 -1.897 9.444 1.00 74.12 90 SER A N 1
ATOM 683 C CA . SER A 1 90 ? -7.678 -2.138 9.128 1.00 74.12 90 SER A CA 1
ATOM 684 C C . SER A 1 90 ? -8.016 -3.628 9.073 1.00 74.12 90 SER A C 1
ATOM 686 O O . SER A 1 90 ? -9.066 -4.021 9.566 1.00 74.12 90 SER A O 1
ATOM 688 N N . ILE A 1 91 ? -7.146 -4.465 8.498 1.00 68.94 91 ILE A N 1
ATOM 689 C CA . ILE A 1 91 ? -7.332 -5.923 8.474 1.00 68.94 91 ILE A CA 1
ATOM 690 C C . ILE A 1 91 ? -7.155 -6.488 9.880 1.00 68.94 91 ILE A C 1
ATOM 692 O O . ILE A 1 91 ? -7.956 -7.311 10.300 1.00 68.94 91 ILE A O 1
ATOM 696 N N . ARG A 1 92 ? -6.157 -6.032 10.645 1.00 64.44 92 ARG A N 1
ATOM 697 C CA . ARG A 1 92 ? -5.969 -6.485 12.028 1.00 64.44 92 ARG A CA 1
ATOM 698 C C . ARG A 1 92 ? -7.136 -6.072 12.928 1.00 64.44 92 ARG A C 1
ATOM 700 O O . ARG A 1 92 ? -7.553 -6.883 13.736 1.00 64.44 92 ARG A O 1
ATOM 707 N N . GLY A 1 93 ? -7.698 -4.878 12.738 1.00 56.81 93 GLY A N 1
ATOM 708 C CA . GLY A 1 93 ? -8.900 -4.423 13.444 1.00 56.81 93 GLY A CA 1
ATOM 709 C C . GLY A 1 93 ? -10.196 -5.096 12.978 1.00 56.81 93 GLY A C 1
ATOM 710 O O . GLY A 1 93 ? -11.157 -5.122 13.732 1.00 56.81 93 GLY A O 1
ATOM 711 N N . ALA A 1 94 ? -10.230 -5.653 11.764 1.00 57.88 94 ALA A N 1
ATOM 712 C CA . ALA A 1 94 ? -11.366 -6.430 11.261 1.00 57.88 94 ALA A CA 1
ATOM 713 C C . ALA A 1 94 ? -11.247 -7.940 11.545 1.00 57.88 94 ALA A C 1
ATOM 715 O O . ALA A 1 94 ? -12.255 -8.637 11.510 1.00 57.88 94 ALA A O 1
ATOM 716 N N . GLN A 1 95 ? -10.031 -8.447 11.786 1.00 46.56 95 GLN A N 1
ATOM 717 C CA . GLN A 1 95 ? -9.749 -9.870 12.008 1.00 46.56 95 GLN A CA 1
ATOM 718 C C . GLN A 1 95 ? -9.348 -10.208 13.452 1.00 46.56 95 GLN A C 1
ATOM 720 O O . GLN A 1 95 ? -9.188 -11.383 13.777 1.00 46.56 95 GLN A O 1
ATOM 725 N N . GLU A 1 96 ? -9.234 -9.220 14.339 1.00 49.88 96 GLU A N 1
ATOM 726 C CA . GLU A 1 96 ? -9.535 -9.441 15.753 1.00 49.88 96 GLU A CA 1
ATOM 727 C C . GLU A 1 96 ? -11.065 -9.545 15.858 1.00 49.88 96 GLU A C 1
ATOM 729 O O . GLU A 1 96 ? -11.757 -8.638 16.308 1.00 49.88 96 GLU A O 1
ATOM 734 N N . GLU A 1 97 ? -11.602 -10.644 15.315 1.00 54.56 97 GLU A N 1
ATOM 735 C CA . GLU A 1 97 ? -12.911 -11.156 15.695 1.00 54.56 97 GLU A CA 1
ATOM 736 C C . GLU A 1 97 ? -12.783 -11.450 17.186 1.00 54.56 97 GLU A C 1
ATOM 738 O O . GLU A 1 97 ? -12.306 -12.513 17.592 1.00 54.56 97 GLU A O 1
ATOM 743 N N . GLU A 1 98 ? -13.088 -10.435 17.997 1.00 60.56 98 GLU A N 1
ATOM 744 C CA . GLU A 1 98 ? -13.352 -10.610 19.410 1.00 60.56 98 GLU A CA 1
ATOM 745 C C . GLU A 1 98 ? -14.317 -11.793 19.492 1.00 60.56 98 GLU A C 1
ATOM 747 O O . GLU A 1 98 ? -15.387 -11.732 18.871 1.00 60.56 98 GLU A O 1
ATOM 752 N N . PRO A 1 99 ? -13.912 -12.910 20.129 1.00 65.44 99 PRO A N 1
ATOM 753 C CA . PRO A 1 99 ? -14.740 -14.101 20.173 1.00 65.44 99 PRO A CA 1
ATOM 754 C C . PRO A 1 99 ? -16.135 -13.672 20.632 1.00 65.44 99 PRO A C 1
ATOM 756 O O . PRO A 1 99 ? -16.214 -12.900 21.594 1.00 65.44 99 PRO A O 1
ATOM 759 N N . PRO A 1 100 ? -17.210 -14.102 19.940 1.00 71.62 100 PRO A N 1
ATOM 760 C CA . PRO A 1 100 ? -18.556 -13.619 20.209 1.00 71.62 100 PRO A CA 1
ATOM 761 C C . PRO A 1 100 ? -18.808 -13.683 21.708 1.00 71.62 100 PRO A C 1
ATOM 763 O O . PRO A 1 100 ? -18.593 -14.733 22.322 1.00 71.62 100 PRO A O 1
ATOM 766 N N . ASP A 1 101 ? -19.184 -12.537 22.285 1.00 83.56 101 ASP A N 1
ATOM 767 C CA . ASP A 1 101 ? -19.278 -12.365 23.731 1.00 83.56 101 ASP A CA 1
ATOM 768 C C . ASP A 1 101 ? -19.989 -13.581 24.352 1.00 83.56 101 ASP A C 1
ATOM 770 O O . ASP A 1 101 ? -21.107 -13.919 23.946 1.00 83.56 101 ASP A O 1
ATOM 774 N N . PRO A 1 102 ? -19.377 -14.278 25.325 1.00 86.31 102 PRO A N 1
ATOM 775 C CA . PRO A 1 102 ? -19.972 -15.465 25.925 1.00 86.31 102 PRO A CA 1
ATOM 776 C C . PRO A 1 102 ? -21.340 -15.192 26.567 1.00 86.31 102 PRO A C 1
ATOM 778 O O . PRO A 1 102 ? -22.105 -16.136 26.785 1.00 86.31 102 PRO A O 1
ATOM 781 N N . GLN A 1 103 ? -21.689 -13.947 26.914 1.00 89.38 103 GLN A N 1
ATOM 782 C CA . GLN A 1 103 ? -23.061 -13.607 27.313 1.00 89.38 103 GLN A CA 1
ATOM 783 C C . GLN A 1 103 ? -24.006 -13.584 26.114 1.00 89.38 103 GLN A C 1
ATOM 785 O O . GLN A 1 103 ? -25.072 -14.192 26.192 1.00 89.38 103 GLN A O 1
ATOM 790 N N . LEU A 1 104 ? -23.602 -12.963 25.008 1.00 90.06 104 LEU A N 1
ATOM 791 C CA . LEU A 1 104 ? -24.362 -12.943 23.762 1.00 90.06 104 LEU A CA 1
ATOM 792 C C . LEU A 1 104 ? -24.565 -14.353 23.188 1.00 90.06 104 LEU A C 1
ATOM 794 O O . LEU A 1 104 ? -25.678 -14.695 22.802 1.00 90.06 104 LEU A O 1
ATOM 798 N N . MET A 1 105 ? -23.541 -15.209 23.237 1.00 90.69 105 MET A N 1
ATOM 799 C CA . MET A 1 105 ? -23.651 -16.612 22.825 1.00 90.69 105 MET A CA 1
ATOM 800 C C . MET A 1 105 ? -24.590 -17.402 23.750 1.00 90.69 105 MET A C 1
ATOM 802 O O . MET A 1 105 ? -25.371 -18.232 23.289 1.00 90.69 105 MET A O 1
ATOM 806 N N . ARG A 1 106 ? -24.562 -17.148 25.067 1.00 93.56 106 ARG A N 1
ATOM 807 C CA . ARG A 1 106 ? -25.525 -17.754 26.007 1.00 93.56 106 ARG A CA 1
ATOM 808 C C . ARG A 1 106 ? -26.949 -17.256 25.771 1.00 93.56 106 ARG A C 1
ATOM 810 O O . ARG A 1 106 ? -27.876 -18.048 25.902 1.00 93.56 106 ARG A O 1
ATOM 817 N N . LEU A 1 107 ? -27.118 -15.980 25.429 1.00 92.31 107 LEU A N 1
ATOM 818 C CA . LEU A 1 107 ? -28.413 -15.385 25.115 1.00 92.31 107 LEU A CA 1
ATOM 819 C C . LEU A 1 107 ? -28.984 -15.948 23.812 1.00 92.31 107 LEU A C 1
ATOM 821 O O . LEU A 1 107 ? -30.150 -16.316 23.795 1.00 92.31 107 LEU A O 1
ATOM 825 N N . ASP A 1 108 ? -28.177 -16.063 22.759 1.00 91.56 108 ASP A N 1
ATOM 826 C CA . ASP A 1 108 ? -28.580 -16.676 21.489 1.00 91.56 108 ASP A CA 1
ATOM 827 C C . ASP A 1 108 ? -29.069 -18.114 21.704 1.00 91.56 108 ASP A C 1
ATOM 829 O O . ASP A 1 108 ? -30.206 -18.440 21.371 1.00 91.56 108 ASP A O 1
ATOM 833 N N . ASN A 1 109 ? -28.277 -18.928 22.413 1.00 92.50 109 ASN A N 1
ATOM 834 C CA . ASN A 1 109 ? -28.668 -20.290 22.782 1.00 92.50 109 ASN A CA 1
ATOM 835 C C . ASN A 1 109 ? -29.944 -20.331 23.647 1.00 92.50 109 ASN A C 1
ATOM 837 O O . ASN A 1 109 ? -30.753 -21.248 23.504 1.00 92.50 109 ASN A O 1
ATOM 841 N N . MET A 1 110 ? -30.150 -19.345 24.528 1.00 93.19 110 MET A N 1
ATOM 842 C CA . MET A 1 110 ? -31.366 -19.231 25.342 1.00 93.19 110 MET A CA 1
ATOM 843 C C . MET A 1 110 ? -32.588 -18.850 24.496 1.00 93.19 110 MET A C 1
ATOM 845 O O . MET A 1 110 ? -33.649 -19.442 24.662 1.00 93.19 110 MET A O 1
ATOM 849 N N . LEU A 1 111 ? -32.450 -17.907 23.562 1.00 90.19 111 LEU A N 1
ATOM 850 C CA . LEU A 1 111 ? -33.530 -17.478 22.668 1.00 90.19 111 LEU A CA 1
ATOM 851 C C . LEU A 1 111 ? -33.910 -18.564 21.659 1.00 90.19 111 LEU A C 1
ATOM 853 O O . LEU A 1 111 ? -35.087 -18.685 21.313 1.00 90.19 111 LEU A O 1
ATOM 857 N N . LEU A 1 112 ? -32.933 -19.356 21.209 1.00 89.31 112 LEU A N 1
ATOM 858 C CA . LEU A 1 112 ? -33.170 -20.529 20.372 1.00 89.31 112 LEU A CA 1
ATOM 859 C C . LEU A 1 112 ? -33.964 -21.594 21.146 1.00 89.31 112 LEU A C 1
ATOM 861 O O . LEU A 1 112 ? -34.921 -22.154 20.615 1.00 89.31 112 LEU A O 1
ATOM 865 N N . ALA A 1 113 ? -33.602 -21.840 22.413 1.00 87.56 113 ALA A N 1
ATOM 866 C CA . ALA A 1 113 ? -34.290 -22.795 23.284 1.00 87.56 113 ALA A CA 1
ATOM 867 C C . ALA A 1 113 ? -35.717 -22.353 23.657 1.00 87.56 113 ALA A C 1
ATOM 869 O O . ALA A 1 113 ? -36.612 -23.192 23.730 1.00 87.56 113 ALA A O 1
ATOM 870 N N . GLU A 1 114 ? -35.941 -21.048 23.838 1.00 87.25 114 GLU A N 1
ATOM 871 C CA . GLU A 1 114 ? -37.266 -20.459 24.086 1.00 87.25 114 GLU A CA 1
ATOM 872 C C . GLU A 1 114 ? -38.112 -20.348 22.793 1.00 87.25 114 GLU A C 1
ATOM 874 O O . GLU A 1 114 ? -39.280 -19.965 22.834 1.00 87.25 114 GLU A O 1
ATOM 879 N N . GLY A 1 115 ? -37.541 -20.675 21.623 1.00 83.69 115 GLY A N 1
ATOM 880 C CA . GLY A 1 115 ? -38.223 -20.623 20.323 1.00 83.69 115 GLY A CA 1
ATOM 881 C C . GLY A 1 115 ? -38.493 -19.205 19.801 1.00 83.69 115 GLY A C 1
ATOM 882 O O . GLY A 1 115 ? -39.333 -19.019 18.923 1.00 83.69 115 GLY A O 1
ATOM 883 N N . VAL A 1 116 ? -37.804 -18.197 20.344 1.00 77.38 116 VAL A N 1
ATOM 884 C CA . VAL A 1 116 ? -37.985 -16.771 20.011 1.00 77.38 116 VAL A CA 1
ATOM 885 C C . VAL A 1 116 ? -37.177 -16.377 18.771 1.00 77.38 116 VAL A C 1
ATOM 887 O O . VAL A 1 116 ? -37.643 -15.576 17.960 1.00 77.38 116 VAL A O 1
ATOM 890 N N . SER A 1 117 ? -35.989 -16.965 18.604 1.00 73.31 117 SER A N 1
ATOM 891 C CA . SER A 1 117 ? -35.109 -16.765 17.447 1.00 73.31 117 SER A CA 1
ATOM 892 C C . SER A 1 117 ? -35.008 -18.060 16.649 1.00 73.31 117 SER A C 1
ATOM 894 O O . SER A 1 117 ? -34.135 -18.890 16.873 1.00 73.31 117 SER A O 1
ATOM 896 N N . GLY A 1 118 ? -35.922 -18.239 15.705 1.00 72.12 118 GLY A N 1
ATOM 897 C CA . GLY A 1 118 ? -35.871 -19.300 14.709 1.00 72.12 118 GLY A CA 1
ATOM 898 C C . GLY A 1 118 ? -36.564 -18.832 13.431 1.00 72.12 118 GLY A C 1
ATOM 899 O O . GLY A 1 118 ? -37.402 -17.930 13.490 1.00 72.12 118 GLY A O 1
ATOM 900 N N . PRO A 1 119 ? -36.251 -19.422 12.264 1.00 68.94 119 PRO A N 1
ATOM 901 C CA . PRO A 1 119 ? -36.953 -19.117 11.012 1.00 68.94 119 PRO A CA 1
ATOM 902 C C . PRO A 1 119 ? -38.456 -19.472 11.069 1.00 68.94 119 PRO A C 1
ATOM 904 O O . PRO A 1 119 ? -39.231 -19.069 10.200 1.00 68.94 119 PRO A O 1
ATOM 907 N N . GLU A 1 120 ? -38.871 -20.175 12.124 1.00 61.34 120 GLU A N 1
ATOM 908 C CA . GLU A 1 120 ? -40.226 -20.624 12.407 1.00 61.34 120 GLU A CA 1
ATOM 909 C C . GLU A 1 120 ? -41.070 -19.486 13.006 1.00 61.34 120 GLU A C 1
ATOM 911 O O . GLU A 1 120 ? -41.190 -19.289 14.214 1.00 61.34 120 GLU A O 1
ATOM 916 N N . LYS A 1 121 ? -41.708 -18.718 12.131 1.00 56.59 121 LYS A N 1
ATOM 917 C CA . LYS A 1 121 ? -42.805 -17.822 12.492 1.00 56.59 121 LYS A CA 1
ATOM 918 C C . LYS A 1 121 ? -43.948 -18.608 13.165 1.00 56.59 121 LYS A C 1
ATOM 920 O O . LYS A 1 121 ? -44.746 -19.224 12.464 1.00 56.59 121 LYS A O 1
ATOM 925 N N . GLY A 1 122 ? -44.118 -18.469 14.484 1.00 57.81 122 GLY A N 1
ATOM 926 C CA . GLY A 1 122 ? -45.422 -18.638 15.145 1.00 57.81 122 GLY A CA 1
ATOM 927 C C . GLY A 1 122 ? -45.389 -19.254 16.543 1.00 57.81 122 GLY A C 1
ATOM 928 O O . GLY A 1 122 ? -45.134 -20.441 16.686 1.00 57.81 122 GLY A O 1
ATOM 929 N N . GLY A 1 123 ? -45.762 -18.482 17.572 1.00 52.03 123 GLY A N 1
ATOM 930 C CA . GLY A 1 123 ? -46.004 -19.080 18.890 1.00 52.03 123 GLY A CA 1
ATOM 931 C C . GLY A 1 123 ? -46.355 -18.171 20.065 1.00 52.03 123 GLY A C 1
ATOM 932 O O . GLY A 1 123 ? -46.739 -18.682 21.111 1.00 52.03 123 GLY A O 1
ATOM 933 N N . GLY A 1 124 ? -46.293 -16.843 19.946 1.00 56.16 124 GLY A N 1
ATOM 934 C CA . GLY A 1 124 ? -46.916 -15.983 20.953 1.00 56.16 124 GLY A CA 1
ATOM 935 C C . GLY A 1 124 ? -48.439 -16.113 20.871 1.00 56.16 124 GLY A C 1
ATOM 936 O O . GLY A 1 124 ? -48.988 -15.679 19.861 1.00 56.16 124 GLY A O 1
ATOM 937 N N . SER A 1 125 ? -49.099 -16.711 21.882 1.00 51.94 125 SER A N 1
ATOM 938 C CA . SER A 1 125 ? -50.442 -16.321 22.408 1.00 51.94 125 SER A CA 1
ATOM 939 C C . SER A 1 125 ? -51.216 -17.385 23.233 1.00 51.94 125 SER A C 1
ATOM 941 O O . SER A 1 125 ? -52.442 -17.362 23.217 1.00 51.94 125 SER A O 1
ATOM 943 N N . ALA A 1 126 ? -50.596 -18.289 24.011 1.00 45.38 126 ALA A N 1
ATOM 944 C CA . ALA A 1 126 ? -51.388 -19.188 24.888 1.00 45.38 126 ALA A CA 1
ATOM 945 C C . ALA A 1 126 ? -51.083 -19.135 26.401 1.00 45.38 126 ALA A C 1
ATOM 947 O O . ALA A 1 126 ? -51.969 -19.439 27.194 1.00 45.38 126 ALA A O 1
ATOM 948 N N . ALA A 1 127 ? -49.894 -18.705 26.843 1.00 43.75 127 ALA A N 1
ATOM 949 C CA . ALA A 1 127 ? -49.522 -18.773 28.269 1.00 43.75 127 ALA A CA 1
ATOM 950 C C . ALA A 1 127 ? -49.768 -17.479 29.081 1.00 43.75 127 ALA A C 1
ATOM 952 O O . ALA A 1 127 ? -49.788 -17.513 30.310 1.00 43.75 127 ALA A O 1
ATOM 953 N N . ALA A 1 128 ? -50.001 -16.334 28.427 1.00 43.88 128 ALA A N 1
ATOM 954 C CA . ALA A 1 128 ? -50.095 -15.030 29.100 1.00 43.88 128 ALA A CA 1
ATOM 955 C C . ALA A 1 128 ? -51.390 -14.814 29.917 1.00 43.88 128 ALA A C 1
ATOM 957 O O . ALA A 1 128 ? -51.458 -13.891 30.724 1.00 43.88 128 ALA A O 1
ATOM 958 N N . ALA A 1 129 ? -52.409 -15.667 29.759 1.00 44.12 129 ALA A N 1
ATOM 959 C CA . ALA A 1 129 ? -53.679 -15.516 30.475 1.00 44.12 129 ALA A CA 1
ATOM 960 C C . ALA A 1 129 ? -53.629 -15.973 31.950 1.00 44.12 129 ALA A C 1
ATOM 962 O O . ALA A 1 129 ? -54.506 -15.599 32.723 1.00 44.12 129 ALA A O 1
ATOM 963 N N . ALA A 1 130 ? -52.617 -16.745 32.367 1.00 44.88 130 ALA A N 1
ATOM 964 C CA . ALA A 1 130 ? -52.567 -17.318 33.719 1.00 44.88 130 ALA A CA 1
ATOM 965 C C . ALA A 1 130 ? -51.732 -16.506 34.734 1.00 44.88 130 ALA A C 1
ATOM 967 O O . ALA A 1 130 ? -51.942 -16.639 35.936 1.00 44.88 130 ALA A O 1
ATOM 968 N N . ALA A 1 131 ? -50.813 -15.643 34.284 1.00 44.50 131 ALA A N 1
ATOM 969 C CA . ALA A 1 131 ? -49.861 -14.961 35.174 1.00 44.50 131 ALA A CA 1
ATOM 970 C C . ALA A 1 131 ? -50.333 -13.587 35.695 1.00 44.50 131 ALA A C 1
ATOM 972 O O . ALA A 1 131 ? -49.750 -13.054 36.636 1.00 44.50 131 ALA A O 1
ATOM 973 N N . ALA A 1 132 ? -51.412 -13.017 35.146 1.00 46.12 132 ALA A N 1
ATOM 974 C CA . ALA A 1 132 ? -51.899 -11.688 35.536 1.00 46.12 132 ALA A CA 1
ATOM 975 C C . ALA A 1 132 ? -52.499 -11.616 36.961 1.00 46.12 132 ALA A C 1
ATOM 977 O O . ALA A 1 132 ? -52.837 -10.530 37.427 1.00 46.12 132 ALA A O 1
ATOM 978 N N . ALA A 1 133 ? -52.624 -12.744 37.669 1.00 45.94 133 ALA A N 1
ATOM 979 C CA . ALA A 1 133 ? -53.262 -12.808 38.984 1.00 45.94 133 ALA A CA 1
ATOM 980 C C . ALA A 1 133 ? -52.292 -12.821 40.184 1.00 45.94 133 ALA A C 1
ATOM 982 O O . ALA A 1 133 ? -52.760 -12.768 41.320 1.00 45.94 133 ALA A O 1
ATOM 983 N N . ALA A 1 134 ? -50.969 -12.888 39.988 1.00 44.34 134 ALA A N 1
ATOM 984 C CA . ALA A 1 134 ? -50.056 -13.164 41.102 1.00 44.34 134 ALA A CA 1
ATOM 985 C C . ALA A 1 134 ? -48.693 -12.461 41.008 1.00 44.34 134 ALA A C 1
ATOM 987 O O . ALA A 1 134 ? -47.680 -13.133 40.898 1.00 44.34 134 ALA A O 1
ATOM 988 N N . SER A 1 135 ? -48.654 -11.127 41.103 1.00 43.09 135 SER A N 1
ATOM 989 C CA . SER A 1 135 ? -47.539 -10.408 41.761 1.00 43.09 135 SER A CA 1
ATOM 990 C C . SER A 1 135 ? -47.745 -8.891 41.713 1.00 43.09 135 SER A C 1
ATOM 992 O O . SER A 1 135 ? -47.058 -8.163 40.997 1.00 43.09 135 SER A O 1
ATOM 994 N N . GLY A 1 136 ? -48.697 -8.391 42.499 1.00 48.31 136 GLY A N 1
ATOM 995 C CA . GLY A 1 136 ? -48.603 -7.026 43.003 1.00 48.31 136 GLY A CA 1
ATOM 996 C C . GLY A 1 136 ? -47.575 -6.999 44.134 1.00 48.31 136 GLY A C 1
ATOM 997 O O . GLY A 1 136 ? -47.801 -7.636 45.158 1.00 48.31 136 GLY A O 1
ATOM 998 N N . GLY A 1 137 ? -46.462 -6.281 43.955 1.00 48.72 137 GLY A N 1
ATOM 999 C CA . GLY A 1 137 ? -45.553 -5.937 45.056 1.00 48.72 137 GLY A CA 1
ATOM 1000 C C . GLY A 1 137 ? -44.073 -6.231 44.818 1.00 48.72 137 GLY A C 1
ATOM 1001 O O . GLY A 1 137 ? -43.542 -7.167 45.398 1.00 48.72 137 GLY A O 1
ATOM 1002 N N . ALA A 1 138 ? -43.392 -5.392 44.034 1.00 48.69 138 ALA A N 1
ATOM 1003 C CA . ALA A 1 138 ? -41.945 -5.163 44.141 1.00 48.69 138 ALA A CA 1
ATOM 1004 C C . ALA A 1 138 ? -41.571 -3.911 43.327 1.00 48.69 138 ALA A C 1
ATOM 1006 O O . ALA A 1 138 ? -41.486 -3.971 42.106 1.00 48.69 138 ALA A O 1
ATOM 1007 N N . GLY A 1 139 ? -41.391 -2.756 43.975 1.00 52.84 139 GLY A N 1
ATOM 1008 C CA . GLY A 1 139 ? -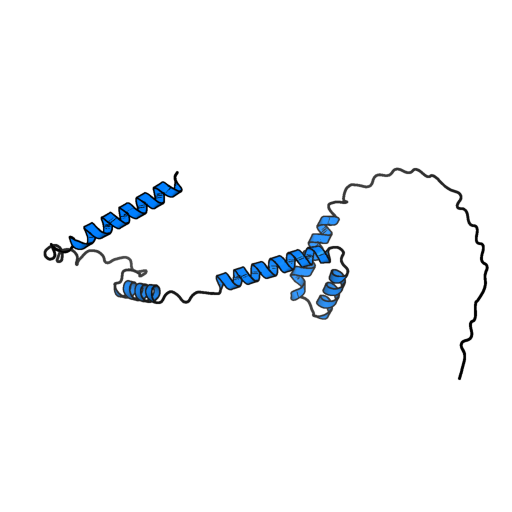41.012 -1.537 43.245 1.00 52.84 139 GLY A CA 1
ATOM 1009 C C . GLY A 1 139 ? -40.832 -0.255 44.057 1.00 52.84 139 GLY A C 1
ATOM 1010 O O . GLY A 1 139 ? -40.878 0.818 43.469 1.00 52.84 139 GLY A O 1
ATOM 1011 N N . ALA A 1 140 ? -40.654 -0.326 45.381 1.00 53.53 140 ALA A N 1
ATOM 1012 C CA . ALA A 1 140 ? -40.440 0.873 46.202 1.00 53.53 140 ALA A CA 1
ATOM 1013 C C . ALA A 1 140 ? -38.952 1.257 46.342 1.00 53.53 140 ALA A C 1
ATOM 1015 O O . ALA A 1 140 ? -38.650 2.441 46.428 1.00 53.53 140 ALA A O 1
ATOM 1016 N N . ASP A 1 141 ? -38.027 0.289 46.288 1.00 51.75 141 ASP A N 1
ATOM 1017 C CA . ASP A 1 141 ? -36.581 0.543 46.445 1.00 51.75 141 ASP A CA 1
ATOM 1018 C C . ASP A 1 141 ? -35.938 1.173 45.191 1.00 51.75 141 ASP A C 1
ATOM 1020 O O . ASP A 1 141 ? -35.161 2.115 45.282 1.00 51.75 141 ASP A O 1
ATOM 1024 N N . ASN A 1 142 ? -36.381 0.771 43.992 1.00 53.94 142 ASN A N 1
ATOM 1025 C CA . ASN A 1 142 ? -35.839 1.277 42.720 1.00 53.94 142 ASN A CA 1
ATOM 1026 C C . ASN A 1 142 ? -36.181 2.758 42.434 1.00 53.94 142 ASN A C 1
ATOM 1028 O O . ASN A 1 142 ? -35.568 3.390 41.574 1.00 53.94 142 ASN A O 1
ATOM 1032 N N . SER A 1 143 ? -37.184 3.339 43.103 1.00 55.6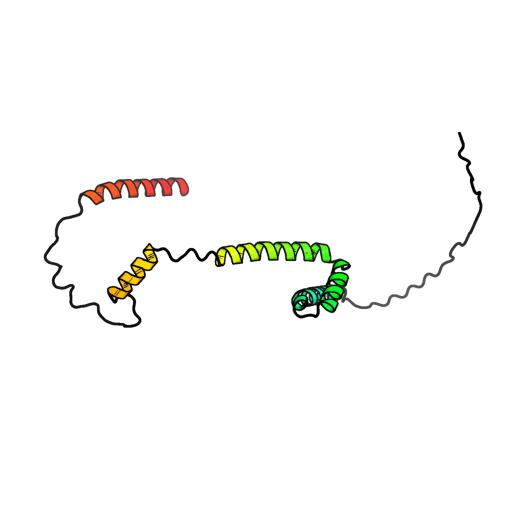2 143 SER A N 1
ATOM 1033 C CA . SER A 1 143 ? -37.665 4.688 42.764 1.00 55.62 143 SER A CA 1
ATOM 1034 C C . SER A 1 143 ? -36.766 5.806 43.303 1.00 55.62 143 SER A C 1
ATOM 1036 O O . SER A 1 143 ? -36.695 6.871 42.687 1.00 55.62 143 SER A O 1
ATOM 1038 N N . ALA A 1 144 ? -36.089 5.585 44.434 1.00 58.03 144 ALA A N 1
ATOM 1039 C CA . ALA A 1 144 ? -35.160 6.557 45.011 1.00 58.03 144 ALA A CA 1
ATOM 1040 C C . ALA A 1 144 ? -33.842 6.585 44.221 1.00 58.03 144 ALA A C 1
ATOM 1042 O O . ALA A 1 144 ? -33.375 7.651 43.824 1.00 58.03 144 ALA A O 1
ATOM 1043 N N . GLU A 1 145 ? -33.318 5.410 43.868 1.00 63.00 145 GLU A N 1
ATOM 1044 C CA . GLU A 1 145 ? -32.071 5.262 43.107 1.00 63.00 145 GLU A CA 1
ATOM 1045 C C . GLU A 1 145 ? -32.174 5.859 41.691 1.00 63.00 145 GLU A C 1
ATOM 1047 O O . GLU A 1 145 ? -31.235 6.482 41.182 1.00 63.00 145 GLU A O 1
ATOM 1052 N N . HIS A 1 146 ? -33.353 5.762 41.065 1.00 68.50 146 HIS A N 1
ATOM 1053 C CA . HIS A 1 146 ? -33.607 6.395 39.771 1.00 68.50 146 HIS A CA 1
ATOM 1054 C C . HIS A 1 146 ? -33.732 7.925 39.835 1.00 68.50 146 HIS A C 1
ATOM 1056 O O . HIS A 1 146 ? -33.492 8.586 38.816 1.00 68.50 146 HIS A O 1
ATOM 1062 N N . SER A 1 147 ? -34.068 8.500 40.994 1.00 81.94 147 SER A N 1
ATOM 1063 C CA . SER A 1 147 ? -34.150 9.955 41.177 1.00 81.94 147 SER A CA 1
ATOM 1064 C C . SER A 1 147 ? -32.759 10.590 41.134 1.00 81.94 147 SER A C 1
ATOM 1066 O O . SER A 1 147 ? -32.510 11.488 40.324 1.00 81.94 147 SER A O 1
ATOM 1068 N N . ASP A 1 148 ? -31.817 10.065 41.923 1.00 87.81 148 ASP A N 1
ATOM 1069 C CA . ASP A 1 148 ? -30.437 10.562 41.968 1.00 87.81 148 ASP A CA 1
ATOM 1070 C C . ASP A 1 148 ? -29.707 10.360 40.638 1.00 87.81 148 ASP A C 1
ATOM 1072 O O . ASP A 1 148 ? -28.978 11.242 40.172 1.00 87.81 148 ASP A O 1
ATOM 1076 N N . TYR A 1 149 ? -29.935 9.221 39.976 1.00 90.69 149 TYR A N 1
ATOM 1077 C CA . TYR A 1 149 ? -29.381 8.961 38.649 1.00 90.69 149 TYR A CA 1
ATOM 1078 C C . TYR A 1 149 ? -29.911 9.953 37.600 1.00 90.69 149 TYR A C 1
ATOM 1080 O O . TYR A 1 149 ? -29.127 10.533 36.840 1.00 90.69 149 TYR A O 1
ATOM 1088 N N . ARG A 1 150 ? -31.227 10.225 37.583 1.00 89.81 150 ARG A N 1
ATOM 1089 C CA . ARG A 1 150 ? -31.805 11.236 36.681 1.00 89.81 150 ARG A CA 1
ATOM 1090 C C . ARG A 1 150 ? -31.295 12.645 36.976 1.00 89.81 150 ARG A C 1
ATOM 1092 O O . ARG A 1 150 ? -31.016 13.379 36.025 1.00 89.81 150 ARG A O 1
ATOM 1099 N N . ALA A 1 151 ? -31.146 13.012 38.249 1.00 93.06 151 ALA A N 1
ATOM 1100 C CA . ALA A 1 151 ? -30.599 14.306 38.649 1.00 93.06 151 ALA A CA 1
ATOM 1101 C C . ALA A 1 151 ? -29.153 14.480 38.148 1.00 93.06 151 ALA A C 1
ATOM 1103 O O . ALA A 1 151 ? -28.847 15.481 37.493 1.00 93.06 151 ALA A O 1
ATOM 1104 N N . LYS A 1 152 ? -28.297 13.464 38.341 1.00 94.81 152 LYS A N 1
ATOM 1105 C CA . LYS A 1 152 ? -26.909 13.449 37.840 1.00 94.81 152 LYS A CA 1
ATOM 1106 C C . LYS A 1 152 ? -26.840 13.572 36.313 1.00 94.81 152 LYS A C 1
ATOM 1108 O O . LYS A 1 152 ? -26.075 14.387 35.802 1.00 94.81 152 LYS A O 1
ATOM 1113 N N . LEU A 1 153 ? -27.676 12.838 35.570 1.00 94.56 153 LEU A N 1
ATOM 1114 C CA . LEU A 1 153 ? -27.752 12.957 34.104 1.00 94.56 153 LEU A CA 1
ATOM 1115 C C . LEU A 1 153 ? -28.193 14.354 33.643 1.00 94.56 153 LEU A C 1
ATOM 1117 O O . LEU A 1 153 ? -27.707 14.855 32.627 1.00 94.56 153 LEU A O 1
ATOM 1121 N N . SER A 1 154 ? -29.121 14.985 34.368 1.00 93.88 154 SER A N 1
ATOM 1122 C CA . SER A 1 154 ? -29.561 16.350 34.068 1.00 93.88 154 SER A CA 1
ATOM 1123 C C . SER A 1 154 ? -28.439 17.368 34.281 1.00 93.88 154 SER A C 1
ATOM 1125 O O . SER A 1 154 ? -28.252 18.246 33.443 1.00 93.88 154 SER A O 1
ATOM 1127 N N . GLN A 1 155 ? -27.656 17.220 35.353 1.00 95.69 155 GLN A N 1
ATOM 1128 C CA . GLN A 1 155 ? -26.512 18.087 35.645 1.00 95.69 155 GLN A CA 1
ATOM 1129 C C . GLN A 1 155 ? -25.412 17.973 34.580 1.00 95.69 155 GLN A C 1
ATOM 1131 O O . GLN A 1 155 ? -24.902 18.991 34.118 1.00 95.69 155 GLN A O 1
ATOM 1136 N N . ILE A 1 156 ? -25.085 16.752 34.141 1.00 95.88 156 ILE A N 1
ATOM 1137 C CA . ILE A 1 156 ? -24.088 16.520 33.080 1.00 95.88 156 ILE A CA 1
ATOM 1138 C C . ILE A 1 156 ? -24.514 17.201 31.774 1.00 95.88 156 ILE A C 1
ATOM 1140 O O . ILE A 1 156 ? -23.704 17.870 31.134 1.00 95.88 156 ILE A O 1
ATOM 1144 N N . ARG A 1 157 ? -25.795 17.079 31.394 1.00 95.06 157 ARG A N 1
ATOM 1145 C CA . ARG A 1 157 ? -26.327 17.757 30.203 1.00 95.06 157 ARG A CA 1
ATOM 1146 C C . ARG A 1 157 ? -26.230 19.274 30.315 1.00 95.06 157 ARG A C 1
ATOM 1148 O O . ARG A 1 157 ? -25.829 19.897 29.339 1.00 95.06 157 ARG A O 1
ATOM 1155 N N . GLN A 1 158 ? -26.551 19.839 31.480 1.00 92.25 158 GLN A N 1
ATOM 1156 C CA . GLN A 1 158 ? -26.477 21.282 31.705 1.00 92.25 158 GLN A CA 1
ATOM 1157 C C . GLN A 1 158 ? -25.050 21.811 31.513 1.00 92.25 158 GLN A C 1
ATOM 1159 O O . GLN A 1 158 ? -24.885 22.795 30.811 1.00 92.25 158 GLN A O 1
ATOM 1164 N N . ILE A 1 159 ? -24.031 21.138 32.062 1.00 94.75 159 ILE A N 1
ATOM 1165 C CA . ILE A 1 159 ? -22.620 21.566 31.950 1.00 94.75 159 ILE A CA 1
ATOM 1166 C C . ILE A 1 159 ? -22.135 21.584 30.493 1.00 94.75 159 ILE A C 1
ATOM 1168 O O . ILE A 1 159 ? -21.311 22.411 30.128 1.00 94.75 159 ILE A O 1
ATOM 1172 N N . TYR A 1 160 ? -22.623 20.660 29.665 1.00 89.00 160 TYR A N 1
ATOM 1173 C CA . TYR A 1 160 ? -22.196 20.536 28.268 1.00 89.00 160 TYR A CA 1
ATOM 1174 C C . TYR A 1 160 ? -22.947 21.452 27.294 1.00 89.00 160 TYR A C 1
ATOM 1176 O O . TYR A 1 160 ? -22.494 21.638 26.168 1.00 89.00 160 TYR A O 1
ATOM 1184 N N . HIS A 1 161 ? -24.116 21.959 27.691 1.00 79.00 161 HIS A N 1
ATOM 1185 C CA . HIS A 1 161 ? -24.974 22.806 26.853 1.00 79.00 161 HIS A CA 1
ATOM 1186 C C . HIS A 1 161 ? -25.006 24.272 27.320 1.00 79.00 161 HIS A C 1
ATOM 1188 O O . HIS A 1 161 ? -25.798 25.059 26.801 1.00 79.00 161 HIS A O 1
ATOM 1194 N N . THR A 1 162 ? -24.163 24.628 28.291 1.00 56.62 162 THR A N 1
ATOM 1195 C CA . THR A 1 162 ? -23.762 26.004 28.625 1.00 56.62 162 THR A CA 1
ATOM 1196 C C . THR A 1 162 ? -22.425 26.313 27.980 1.00 56.62 162 THR A C 1
ATOM 1198 O O . THR A 1 162 ? -22.286 27.422 27.427 1.00 56.62 162 THR A O 1
#

Organism: NCBI:txid60296

pLDDT: mean 72.55, std 20.91, range [37.69, 97.5]

Secondary structure (DSSP, 8-state):
-----------------PPPP------------TTTHHHHHHHHHHHHHHTGGGS-HHHHHHHHHHHHTSTTHHHHHHHHHHHHHHHHHHHHHHH--PPP-HHHHHHHHHHHHTTSSSS-----SSSTTSGGGS-----SSHHHHHHHHHHHHHH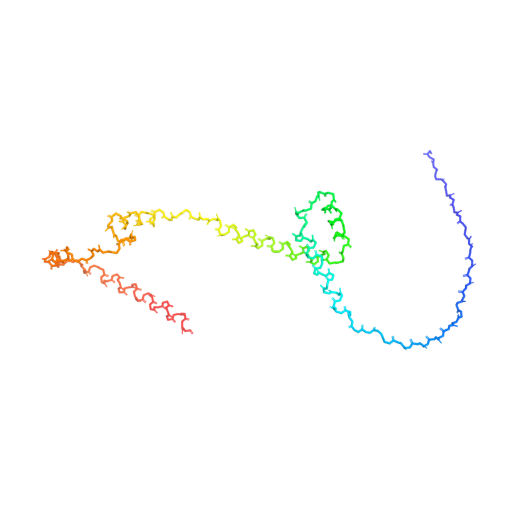HHHHH--

Sequence (162 aa):
MDEQPRLMHSHTGVGMAGHPGLPQHMQEGTGGTDGDGRKQDIGDILQQIMTITDQSLDEAQARKHALNCHRMKPALFNVLCEIKEKTVLSIRGAQEEEPPDPQLMRLDNMLLAEGVSGPEKGGGSAAAAAAAAASGGAGADNSAEHSDYRAKLSQIRQIYHT